Protein AF-A0A178I553-F1 (afdb_monomer_lite)

Radius of gyration: 12.92 Å; chains: 1; bounding box: 36×18×34 Å

Sequence (77 aa):
MTPSQADQRIMLSRRTLHRYRAMIDAGTIPSEDIALIGAEIDRLVDIARLVPDKAAKIATLIGQWRDLLVAIRGKLN

Secondary structure (DSSP, 8-state):
--HHHHHHHHHHHHHHHHHHHHHHHTT---GGGHHHHHHHHHHHHHHHHH-GGGHHHHHHHHHHHHHHHHHHHHHH-

Organism: NCBI:txid1770058

Foldseek 3Di:
DDPVVLVVLLVVLVVVLVVQVVCVVVVHHPVVCLVVLVVSLVVLVVSCVVPVVCVVVSVVSSVSSVVSNVSSVVSVD

Structure (mmCIF, N/CA/C/O backbone):
data_AF-A0A178I553-F1
#
_entry.id   AF-A0A178I553-F1
#
loop_
_atom_site.group_PDB
_atom_site.id
_atom_site.type_symbol
_atom_site.label_atom_id
_atom_site.label_alt_id
_atom_site.label_comp_id
_atom_site.label_asym_id
_atom_site.label_entity_id
_atom_site.label_seq_id
_atom_site.pdbx_PDB_ins_code
_atom_site.Cartn_x
_atom_site.Cartn_y
_atom_site.Cartn_z
_atom_site.occupancy
_atom_site.B_iso_or_equiv
_atom_site.auth_seq_id
_atom_site.auth_comp_id
_atom_site.auth_asym_id
_atom_site.auth_atom_id
_atom_site.pdbx_PDB_model_num
ATOM 1 N N . MET A 1 1 ? 13.148 6.739 -12.216 1.00 82.50 1 MET A N 1
ATOM 2 C CA . MET A 1 1 ? 13.108 5.782 -11.089 1.00 82.50 1 MET A CA 1
ATOM 3 C C . MET A 1 1 ? 13.704 4.471 -11.558 1.00 82.50 1 MET A C 1
ATOM 5 O O . MET A 1 1 ? 13.331 4.018 -12.629 1.00 82.50 1 MET A O 1
ATOM 9 N N . THR A 1 2 ? 14.647 3.903 -10.812 1.00 91.12 2 THR A N 1
ATOM 10 C CA . THR A 1 2 ? 15.298 2.627 -11.147 1.00 91.12 2 THR A CA 1
ATOM 11 C C . THR A 1 2 ? 14.548 1.435 -10.532 1.00 91.12 2 THR A C 1
ATOM 13 O O . THR A 1 2 ? 13.804 1.618 -9.561 1.00 91.12 2 THR A O 1
ATOM 16 N N . PRO A 1 3 ? 14.773 0.195 -11.012 1.00 90.12 3 PRO A N 1
ATOM 17 C CA . PRO A 1 3 ? 14.215 -1.001 -10.376 1.00 90.12 3 PRO A CA 1
ATOM 18 C C . PRO A 1 3 ? 14.598 -1.153 -8.895 1.00 90.12 3 PRO A C 1
ATOM 20 O O . PRO A 1 3 ? 13.758 -1.534 -8.082 1.00 90.12 3 PRO A O 1
ATOM 23 N N . SER A 1 4 ? 15.831 -0.794 -8.519 1.00 92.50 4 SER A N 1
ATOM 24 C CA . SER A 1 4 ? 16.294 -0.832 -7.124 1.00 92.50 4 SER A CA 1
ATOM 25 C C . SER A 1 4 ? 15.572 0.187 -6.236 1.00 92.50 4 SER A C 1
ATOM 27 O O . SER A 1 4 ? 15.161 -0.141 -5.123 1.00 92.50 4 SER A O 1
ATOM 29 N N . GLN A 1 5 ? 15.338 1.402 -6.743 1.00 93.50 5 GLN A N 1
ATOM 30 C CA . GLN A 1 5 ? 14.539 2.420 -6.056 1.00 93.50 5 GLN A CA 1
ATOM 31 C C . GLN A 1 5 ? 13.084 1.963 -5.876 1.00 93.50 5 GLN A C 1
ATOM 33 O O . GLN A 1 5 ? 12.498 2.168 -4.810 1.00 93.50 5 GLN A O 1
ATOM 38 N N . ALA A 1 6 ? 12.508 1.303 -6.887 1.00 92.69 6 ALA A N 1
ATOM 39 C CA . ALA A 1 6 ? 11.169 0.731 -6.790 1.00 92.69 6 ALA A CA 1
ATOM 40 C C . ALA A 1 6 ? 11.098 -0.369 -5.719 1.00 92.69 6 ALA A C 1
ATOM 42 O O . ALA A 1 6 ? 10.180 -0.356 -4.902 1.00 92.69 6 ALA A O 1
ATOM 43 N N . ASP A 1 7 ? 12.079 -1.275 -5.646 1.00 94.12 7 ASP A N 1
ATOM 44 C CA . ASP A 1 7 ? 12.122 -2.297 -4.593 1.00 94.12 7 ASP A CA 1
ATOM 45 C C . ASP A 1 7 ? 12.234 -1.692 -3.188 1.00 94.12 7 ASP A C 1
ATOM 47 O O . ASP A 1 7 ? 11.512 -2.121 -2.282 1.00 94.12 7 ASP A O 1
ATOM 51 N N . GLN A 1 8 ? 13.067 -0.662 -3.004 1.00 95.38 8 GLN A N 1
ATOM 52 C CA . GLN A 1 8 ? 13.160 0.055 -1.730 1.00 95.38 8 GLN A CA 1
ATOM 53 C C . GLN A 1 8 ? 11.811 0.673 -1.344 1.00 95.38 8 GLN A C 1
ATOM 55 O O . GLN A 1 8 ? 11.364 0.544 -0.202 1.00 95.38 8 GLN A O 1
ATOM 60 N N . ARG A 1 9 ? 11.119 1.298 -2.300 1.00 95.00 9 ARG A N 1
ATOM 61 C CA . ARG A 1 9 ? 9.810 1.905 -2.060 1.00 95.00 9 ARG A CA 1
ATOM 62 C C . ARG A 1 9 ? 8.730 0.870 -1.740 1.00 95.00 9 ARG A C 1
ATOM 64 O O . ARG A 1 9 ? 7.951 1.087 -0.812 1.00 95.00 9 ARG A O 1
ATOM 71 N N . ILE A 1 10 ? 8.722 -0.262 -2.444 1.00 95.62 10 ILE A N 1
ATOM 72 C CA . ILE A 1 1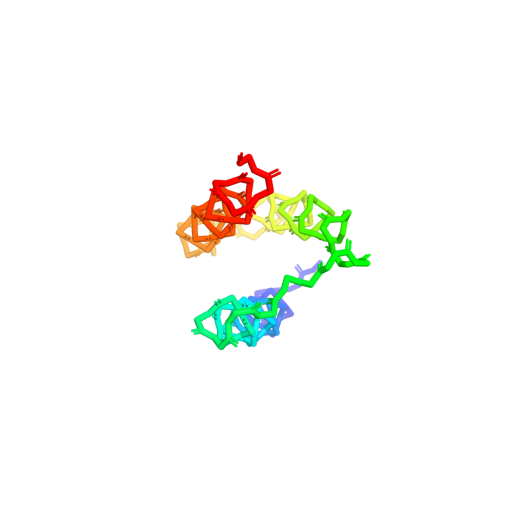0 ? 7.832 -1.402 -2.175 1.00 95.62 10 ILE A CA 1
ATOM 73 C C . ILE A 1 10 ? 8.074 -1.954 -0.765 1.00 95.62 10 ILE A C 1
ATOM 75 O O . ILE A 1 10 ? 7.123 -2.236 -0.041 1.00 95.62 10 ILE A O 1
ATOM 79 N N . MET A 1 11 ? 9.335 -2.095 -0.351 1.00 96.94 11 MET A N 1
ATOM 80 C CA . MET A 1 11 ? 9.690 -2.562 0.991 1.00 96.94 11 MET A CA 1
ATOM 81 C C . MET A 1 11 ? 9.198 -1.602 2.082 1.00 96.94 11 MET A C 1
ATOM 83 O O . MET A 1 11 ? 8.618 -2.052 3.070 1.00 96.94 11 MET A O 1
ATOM 87 N N . LEU A 1 12 ? 9.386 -0.292 1.896 1.00 96.25 12 LEU A N 1
ATOM 88 C CA . LEU A 1 12 ? 8.878 0.720 2.828 1.00 96.25 12 LEU A CA 1
ATOM 89 C C . LEU A 1 12 ? 7.351 0.677 2.920 1.00 96.25 12 LEU A C 1
ATOM 91 O O . LEU A 1 12 ? 6.804 0.638 4.016 1.00 96.25 12 LEU A O 1
ATOM 95 N N . SER A 1 13 ? 6.674 0.603 1.774 1.00 96.50 13 SER A N 1
ATOM 96 C CA . SER A 1 13 ? 5.217 0.501 1.698 1.00 96.50 13 SER A CA 1
ATOM 97 C C . SER A 1 13 ? 4.684 -0.734 2.433 1.00 96.50 13 SER A C 1
ATOM 99 O O . SER A 1 13 ? 3.792 -0.624 3.270 1.00 96.50 13 SER A O 1
ATOM 101 N N . ARG A 1 14 ? 5.305 -1.905 2.222 1.00 96.88 14 ARG A N 1
ATOM 102 C CA . ARG A 1 14 ? 4.979 -3.139 2.957 1.00 96.88 14 ARG A CA 1
ATOM 103 C C . ARG A 1 14 ? 5.150 -2.980 4.464 1.00 96.88 14 ARG A C 1
ATOM 105 O O . ARG A 1 14 ? 4.296 -3.429 5.221 1.00 96.88 14 ARG A O 1
ATOM 112 N N . ARG A 1 15 ? 6.233 -2.340 4.915 1.00 96.50 15 ARG A N 1
ATOM 113 C CA . ARG A 1 15 ? 6.464 -2.097 6.347 1.00 96.50 15 ARG A CA 1
ATOM 114 C C . ARG A 1 15 ? 5.356 -1.230 6.947 1.00 96.50 15 ARG A C 1
ATOM 116 O O . ARG A 1 15 ? 4.844 -1.567 8.011 1.00 96.50 15 ARG A O 1
ATOM 123 N N . THR A 1 16 ? 4.968 -0.155 6.264 1.00 94.38 16 THR A N 1
ATOM 124 C CA . THR A 1 16 ? 3.875 0.719 6.712 1.00 94.38 16 THR A CA 1
ATOM 125 C C . THR A 1 16 ? 2.544 -0.028 6.755 1.00 94.38 16 THR A C 1
ATOM 127 O O . THR A 1 16 ? 1.842 0.045 7.759 1.00 94.38 16 THR A O 1
ATOM 130 N N . LEU A 1 17 ? 2.237 -0.815 5.720 1.00 95.31 17 LEU A N 1
ATOM 131 C CA . LEU A 1 17 ? 1.044 -1.660 5.673 1.00 95.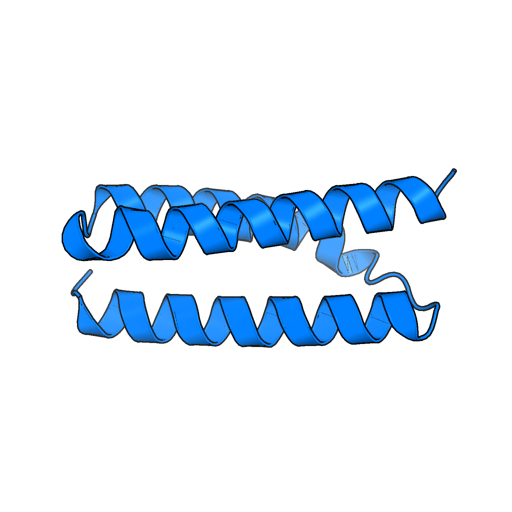31 17 LEU A CA 1
ATOM 132 C C . LEU A 1 17 ? 0.976 -2.612 6.879 1.00 95.31 17 LEU A C 1
ATOM 134 O O . LEU A 1 17 ? -0.054 -2.690 7.545 1.00 95.31 17 LEU A O 1
ATOM 138 N N . HIS A 1 18 ? 2.075 -3.308 7.190 1.00 95.38 18 HIS A N 1
ATOM 139 C CA . HIS A 1 18 ? 2.141 -4.198 8.353 1.00 95.38 18 HIS A CA 1
ATOM 140 C C . HIS A 1 18 ? 1.915 -3.452 9.669 1.00 95.38 18 HIS A C 1
ATOM 142 O O . HIS A 1 18 ? 1.180 -3.944 10.523 1.00 95.38 18 HIS A O 1
ATOM 148 N N . ARG A 1 19 ? 2.495 -2.254 9.819 1.00 93.81 19 ARG A N 1
ATOM 149 C CA . ARG A 1 19 ? 2.282 -1.409 11.000 1.00 93.81 19 ARG A CA 1
ATOM 150 C C . ARG A 1 19 ? 0.807 -1.053 11.170 1.00 93.81 19 ARG A C 1
ATOM 152 O O . ARG A 1 19 ? 0.272 -1.219 12.258 1.00 93.81 19 ARG A O 1
ATOM 159 N N . TYR A 1 20 ? 0.143 -0.598 10.110 1.00 93.69 20 TYR A N 1
ATOM 160 C CA . TYR A 1 20 ? -1.272 -0.234 10.197 1.00 93.69 20 TYR A CA 1
ATOM 161 C C . TYR A 1 20 ? -2.178 -1.424 10.451 1.00 93.69 20 TYR A C 1
ATOM 163 O O . TYR A 1 20 ? -3.131 -1.304 11.213 1.00 93.69 20 TYR A O 1
ATOM 171 N N . ARG A 1 21 ? -1.861 -2.586 9.878 1.00 92.75 21 ARG A N 1
ATOM 172 C CA . ARG A 1 21 ? -2.612 -3.806 10.167 1.00 92.75 21 ARG A CA 1
ATOM 173 C C . ARG A 1 21 ? -2.506 -4.189 11.643 1.00 92.75 21 ARG A C 1
ATOM 175 O O . ARG A 1 21 ? -3.531 -4.398 12.274 1.00 92.75 21 ARG A O 1
ATOM 182 N N . ALA A 1 22 ? -1.300 -4.135 12.213 1.00 93.56 22 ALA A N 1
ATOM 183 C CA . ALA A 1 22 ? -1.092 -4.370 13.640 1.00 93.56 22 ALA A CA 1
ATOM 184 C C . ALA A 1 22 ? -1.845 -3.362 14.530 1.00 93.56 22 ALA A C 1
ATOM 186 O O . ALA A 1 22 ? -2.380 -3.747 15.564 1.00 93.56 22 ALA A O 1
ATOM 187 N N . MET A 1 23 ? -1.925 -2.087 14.129 1.00 92.12 23 MET A N 1
ATOM 188 C CA . MET A 1 23 ? -2.723 -1.087 14.851 1.00 92.12 23 MET A CA 1
ATOM 189 C C . MET A 1 23 ? -4.210 -1.452 14.850 1.00 92.12 23 MET A C 1
ATOM 191 O O . MET A 1 23 ? -4.823 -1.464 15.915 1.00 92.12 23 MET A O 1
ATOM 195 N N . ILE A 1 24 ? -4.769 -1.805 13.687 1.00 91.00 24 ILE A N 1
ATOM 196 C CA . ILE A 1 24 ? -6.179 -2.207 13.567 1.00 91.00 24 ILE A CA 1
ATOM 197 C C . ILE A 1 24 ? -6.465 -3.461 14.392 1.00 91.00 24 ILE A C 1
ATOM 199 O O . ILE A 1 24 ? -7.477 -3.507 15.091 1.00 91.00 24 ILE A O 1
ATOM 203 N N . ASP A 1 25 ? -5.577 -4.454 14.338 1.00 90.62 25 ASP A N 1
ATOM 204 C CA . ASP A 1 25 ? -5.704 -5.693 15.111 1.00 90.62 25 ASP A CA 1
ATOM 205 C C . ASP A 1 25 ? -5.657 -5.413 16.626 1.00 90.62 25 ASP A C 1
ATOM 207 O O . ASP A 1 25 ? -6.362 -6.057 17.400 1.00 90.62 25 ASP A O 1
ATOM 211 N N . ALA A 1 26 ? -4.904 -4.390 17.048 1.00 92.12 26 ALA A N 1
ATOM 212 C CA . ALA A 1 26 ? -4.879 -3.876 18.419 1.00 92.12 26 ALA A CA 1
ATOM 213 C C . ALA A 1 26 ? -6.059 -2.936 18.762 1.00 92.12 26 ALA A C 1
ATOM 215 O O . ALA A 1 26 ? -6.078 -2.339 19.837 1.00 92.12 26 ALA A O 1
ATOM 216 N N . GLY A 1 27 ? -7.033 -2.764 17.862 1.00 89.31 27 GLY A N 1
ATOM 217 C CA . GLY A 1 27 ? -8.200 -1.895 18.057 1.00 89.31 27 GLY A CA 1
ATOM 218 C C . GLY A 1 27 ? -7.934 -0.400 17.858 1.00 89.31 27 GLY A C 1
ATOM 219 O O . GLY A 1 27 ? -8.805 0.419 18.133 1.00 89.31 27 GLY A O 1
ATOM 220 N N . THR A 1 28 ? -6.752 -0.026 17.367 1.00 90.25 28 THR A N 1
ATOM 221 C CA . THR A 1 28 ? -6.377 1.364 17.087 1.00 90.25 28 THR A CA 1
ATOM 222 C C . THR A 1 28 ? -6.564 1.681 15.607 1.00 90.25 28 THR A C 1
ATOM 224 O O . THR A 1 28 ? -5.947 1.062 14.740 1.00 90.25 28 THR A O 1
ATOM 227 N N . ILE A 1 29 ? -7.381 2.687 15.296 1.00 85.19 29 ILE A N 1
ATOM 228 C CA . ILE A 1 29 ? -7.550 3.164 13.920 1.00 85.19 29 ILE A CA 1
ATOM 229 C C . ILE A 1 29 ? -6.501 4.250 13.635 1.00 85.19 29 ILE A C 1
ATOM 231 O O . ILE A 1 29 ? -6.462 5.244 14.360 1.00 85.19 29 ILE A O 1
ATOM 235 N N . PRO A 1 30 ? -5.676 4.118 12.580 1.00 80.81 30 PRO A N 1
ATOM 236 C CA . PRO A 1 30 ? -4.729 5.157 12.178 1.00 80.81 30 PRO A CA 1
ATOM 237 C C . PRO A 1 30 ? -5.462 6.288 11.427 1.00 80.81 30 PRO A C 1
ATOM 239 O O . PRO A 1 30 ? -5.311 6.441 10.218 1.00 80.81 30 PRO A O 1
ATOM 242 N N . SER A 1 31 ? -6.319 7.039 12.128 1.00 74.75 31 SER A N 1
ATOM 243 C CA . SER A 1 31 ? -7.264 8.008 11.544 1.00 74.75 31 SER A CA 1
ATOM 244 C C . SER A 1 31 ? -6.586 9.161 10.796 1.00 74.75 31 SER A C 1
ATOM 246 O O . SER A 1 31 ? -7.009 9.490 9.689 1.00 74.75 31 SER A O 1
ATOM 248 N N . GLU A 1 32 ? -5.505 9.719 11.348 1.00 70.06 32 GLU A N 1
ATOM 249 C CA . GLU A 1 32 ? -4.704 10.781 10.713 1.00 70.06 32 GLU A CA 1
ATOM 250 C C . GLU A 1 32 ? -4.039 10.311 9.407 1.00 70.06 32 GLU A C 1
ATOM 252 O O . GLU A 1 32 ? -3.801 11.100 8.493 1.00 70.06 32 GLU A O 1
ATOM 257 N N . ASP A 1 33 ? -3.823 9.002 9.274 1.00 73.12 33 ASP A N 1
ATOM 258 C CA . ASP A 1 33 ? -3.108 8.401 8.154 1.00 73.12 33 ASP A CA 1
ATOM 259 C C . ASP A 1 33 ? -4.037 7.869 7.049 1.00 73.12 33 ASP A C 1
ATOM 261 O O . ASP A 1 33 ? -3.555 7.434 6.002 1.00 73.12 33 ASP A O 1
ATOM 265 N N . ILE A 1 34 ? -5.366 7.905 7.217 1.00 77.19 34 ILE A N 1
ATOM 266 C CA . ILE A 1 34 ? -6.309 7.371 6.211 1.00 77.19 34 ILE A CA 1
ATOM 267 C C . ILE A 1 34 ? -6.133 8.083 4.861 1.00 77.19 34 ILE A C 1
ATOM 269 O O . ILE A 1 34 ? -6.147 7.436 3.811 1.00 77.19 34 ILE A O 1
ATOM 273 N N . ALA A 1 35 ? -5.903 9.399 4.878 1.00 80.19 35 ALA A N 1
ATOM 274 C CA . ALA A 1 35 ? -5.610 10.171 3.671 1.00 80.19 35 ALA A CA 1
ATOM 275 C C . ALA A 1 35 ? -4.288 9.737 3.003 1.00 80.19 35 ALA A C 1
ATOM 277 O O . ALA A 1 35 ? -4.168 9.764 1.777 1.00 80.19 35 ALA A O 1
ATOM 278 N N . LEU A 1 36 ? -3.315 9.269 3.793 1.00 85.56 36 LEU A N 1
ATOM 279 C CA . LEU A 1 36 ? -2.024 8.792 3.295 1.00 85.56 36 LEU A CA 1
ATOM 280 C C . LEU A 1 36 ? -2.138 7.436 2.591 1.00 85.56 36 LEU A C 1
ATOM 282 O O . LEU A 1 36 ? -1.339 7.159 1.700 1.00 85.56 36 LEU A O 1
ATOM 286 N N . ILE A 1 37 ? -3.144 6.616 2.922 1.00 89.12 37 ILE A N 1
ATOM 287 C CA . ILE A 1 37 ? -3.398 5.335 2.239 1.00 89.12 37 ILE A CA 1
ATOM 288 C C . ILE A 1 37 ? -3.729 5.559 0.759 1.00 89.12 37 ILE A C 1
ATOM 290 O O . ILE A 1 37 ? -3.209 4.853 -0.104 1.00 89.12 37 ILE A O 1
ATOM 294 N N . GLY A 1 38 ? -4.571 6.552 0.455 1.00 89.94 38 GLY A N 1
ATOM 295 C CA . GLY A 1 38 ? -4.904 6.909 -0.927 1.00 89.94 38 GLY A CA 1
ATOM 296 C C . GLY A 1 38 ? -3.664 7.346 -1.709 1.00 89.94 38 GLY A C 1
ATOM 297 O O . GLY A 1 38 ? -3.343 6.759 -2.740 1.00 89.94 38 GLY A O 1
ATOM 298 N N . ALA A 1 39 ? -2.901 8.287 -1.146 1.00 92.50 39 ALA A N 1
ATOM 299 C CA . ALA A 1 39 ? -1.658 8.772 -1.747 1.00 92.50 39 ALA A CA 1
ATOM 300 C C . ALA A 1 39 ? -0.604 7.661 -1.932 1.00 92.50 39 ALA A C 1
ATOM 302 O O . ALA A 1 39 ? 0.165 7.666 -2.896 1.00 92.50 39 ALA A O 1
ATOM 303 N N . GLU A 1 40 ? -0.558 6.687 -1.020 1.00 94.94 40 GL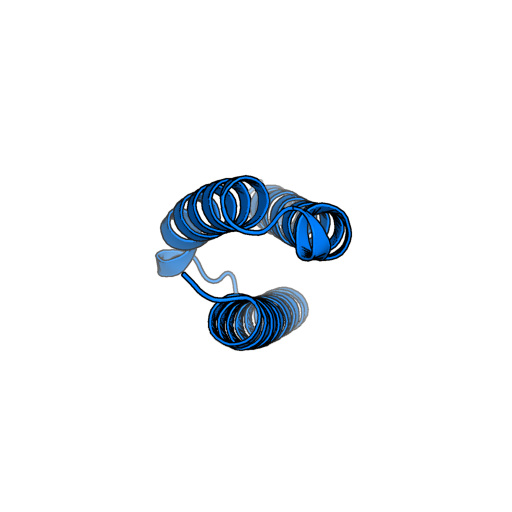U A N 1
ATOM 304 C CA . GLU A 1 40 ? 0.302 5.512 -1.132 1.00 94.94 40 GLU A CA 1
ATOM 305 C C . GLU A 1 40 ? -0.093 4.636 -2.326 1.00 94.94 40 GLU A C 1
ATOM 307 O O . GLU A 1 40 ? 0.780 4.240 -3.100 1.00 94.94 40 GLU A O 1
ATOM 312 N N . ILE A 1 41 ? -1.391 4.366 -2.502 1.00 95.31 41 ILE A N 1
ATOM 313 C CA . ILE A 1 41 ? -1.913 3.593 -3.636 1.00 95.31 41 ILE A CA 1
ATOM 314 C C . ILE A 1 41 ? -1.595 4.297 -4.957 1.00 95.31 41 ILE A C 1
ATOM 316 O O . ILE A 1 41 ? -1.067 3.652 -5.863 1.00 95.31 41 ILE A O 1
ATOM 320 N N . ASP A 1 42 ? -1.850 5.601 -5.056 1.00 95.44 42 ASP A N 1
ATOM 321 C CA . ASP A 1 42 ? -1.579 6.374 -6.274 1.00 95.44 42 ASP A CA 1
ATOM 322 C C . ASP A 1 42 ? -0.090 6.338 -6.627 1.00 95.44 42 ASP A C 1
ATOM 324 O O . ASP A 1 42 ? 0.299 6.018 -7.753 1.00 95.44 42 ASP A O 1
ATOM 328 N N . ARG A 1 43 ? 0.773 6.529 -5.624 1.00 95.44 43 ARG A N 1
ATOM 329 C CA . ARG A 1 43 ? 2.221 6.434 -5.812 1.00 95.44 43 ARG A CA 1
ATOM 330 C C . ARG A 1 43 ? 2.660 5.040 -6.259 1.00 95.44 43 ARG A C 1
ATOM 332 O O . ARG A 1 43 ? 3.578 4.928 -7.067 1.00 95.44 43 ARG A O 1
ATOM 339 N N . LEU A 1 44 ? 2.045 3.976 -5.746 1.00 96.69 44 LEU A N 1
ATOM 340 C CA . LEU A 1 44 ? 2.310 2.610 -6.200 1.00 96.69 44 LEU A CA 1
ATOM 341 C C . LEU A 1 44 ? 1.876 2.410 -7.659 1.00 96.69 44 LEU A C 1
ATOM 343 O O . LEU A 1 44 ? 2.643 1.841 -8.436 1.00 96.69 44 LEU A O 1
ATOM 347 N N . VAL A 1 45 ? 0.714 2.929 -8.063 1.00 97.00 45 VAL A N 1
ATOM 348 C CA . VAL A 1 45 ? 0.259 2.892 -9.464 1.00 97.00 45 VAL A CA 1
ATOM 349 C C . VAL A 1 45 ? 1.276 3.564 -10.389 1.00 97.00 45 VAL A C 1
ATOM 351 O O . VAL A 1 45 ? 1.643 2.989 -11.417 1.00 97.00 45 VAL A O 1
ATOM 354 N N . ASP A 1 46 ? 1.800 4.726 -10.005 1.00 96.94 46 ASP A N 1
ATOM 355 C CA . ASP A 1 46 ? 2.814 5.425 -10.797 1.00 96.94 46 ASP A CA 1
ATOM 356 C C . ASP A 1 46 ? 4.131 4.646 -10.884 1.00 96.94 46 ASP A C 1
ATOM 358 O O . ASP A 1 46 ? 4.733 4.552 -11.956 1.00 96.94 46 ASP A O 1
ATOM 362 N N . ILE A 1 47 ? 4.566 4.007 -9.792 1.00 95.69 47 ILE A N 1
ATOM 363 C CA . ILE A 1 47 ? 5.762 3.149 -9.812 1.00 95.69 47 ILE A CA 1
ATOM 364 C C . ILE A 1 47 ? 5.560 1.957 -10.752 1.00 95.69 47 ILE A C 1
ATOM 366 O O . ILE A 1 47 ? 6.478 1.621 -11.497 1.00 95.69 47 ILE A O 1
ATOM 370 N N . ALA A 1 48 ? 4.378 1.334 -10.751 1.00 96.62 48 ALA A N 1
ATOM 371 C CA . ALA A 1 48 ? 4.082 0.198 -11.624 1.00 96.62 48 ALA A CA 1
ATOM 372 C C . ALA A 1 48 ? 4.141 0.575 -13.111 1.00 96.62 48 ALA A C 1
ATOM 374 O O . ALA A 1 48 ? 4.607 -0.223 -13.922 1.00 96.62 48 ALA A O 1
ATOM 375 N N . ARG A 1 49 ? 3.724 1.799 -13.462 1.00 95.69 49 ARG A N 1
ATOM 376 C CA . ARG A 1 49 ? 3.847 2.337 -14.827 1.00 95.69 49 ARG A CA 1
ATOM 377 C C . ARG A 1 49 ? 5.302 2.597 -15.216 1.00 95.69 49 ARG A C 1
ATOM 379 O O . ARG A 1 49 ? 5.687 2.341 -16.350 1.00 95.69 49 ARG A O 1
ATOM 386 N N . LEU A 1 50 ? 6.102 3.104 -14.278 1.00 96.12 50 LEU A N 1
ATOM 387 C CA . LEU A 1 50 ? 7.505 3.463 -14.510 1.00 96.12 50 LEU A CA 1
ATOM 388 C C . LEU A 1 50 ? 8.457 2.260 -14.496 1.00 96.12 50 LEU A C 1
ATOM 390 O O . LEU A 1 50 ? 9.541 2.342 -15.069 1.00 96.12 50 LEU A O 1
ATOM 394 N N . VAL A 1 51 ? 8.083 1.164 -13.830 1.00 95.44 51 VAL A N 1
ATOM 395 C CA . VAL A 1 51 ? 8.899 -0.053 -13.708 1.00 95.44 51 VAL A CA 1
ATOM 396 C C . VAL A 1 51 ? 8.025 -1.295 -13.965 1.00 95.44 51 VAL A C 1
ATOM 398 O O . VAL A 1 51 ? 7.607 -1.958 -13.007 1.00 95.44 51 VAL A O 1
ATOM 401 N N . PRO A 1 52 ? 7.752 -1.636 -15.243 1.00 94.44 52 PRO A N 1
ATOM 402 C CA . PRO A 1 52 ? 6.845 -2.728 -15.618 1.00 94.44 52 PRO A CA 1
ATOM 403 C C . PRO A 1 52 ? 7.201 -4.085 -14.997 1.00 94.44 52 PRO A C 1
ATOM 405 O O . PRO A 1 52 ? 6.315 -4.803 -14.539 1.00 94.44 52 PRO A O 1
ATOM 408 N N . ASP A 1 53 ? 8.493 -4.393 -14.854 1.00 95.25 53 ASP A N 1
ATOM 409 C CA . ASP A 1 53 ? 8.992 -5.629 -14.226 1.00 95.25 53 ASP A CA 1
ATOM 410 C C . ASP A 1 53 ? 8.524 -5.812 -12.772 1.00 95.25 53 ASP A C 1
ATOM 412 O O . ASP A 1 53 ? 8.541 -6.915 -12.222 1.00 95.25 53 ASP A O 1
ATOM 416 N N . LYS A 1 54 ? 8.118 -4.723 -12.107 1.00 93.38 54 LYS A N 1
ATOM 417 C CA . LYS A 1 54 ? 7.615 -4.733 -10.728 1.00 93.38 54 LYS A CA 1
ATOM 418 C C . LYS A 1 54 ? 6.095 -4.609 -10.653 1.00 93.38 54 LYS A C 1
ATOM 420 O O . LYS A 1 54 ? 5.551 -4.735 -9.554 1.00 93.38 54 LYS A O 1
ATO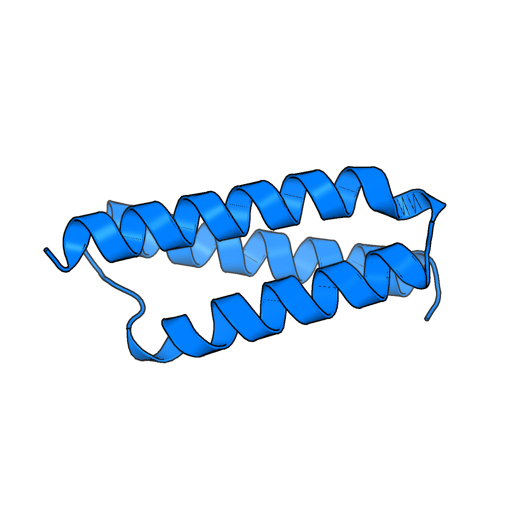M 425 N N . ALA A 1 55 ? 5.402 -4.413 -11.776 1.00 95.00 55 ALA A N 1
ATOM 426 C CA . ALA A 1 55 ? 3.971 -4.125 -11.812 1.00 95.00 55 ALA A CA 1
ATOM 427 C C . ALA A 1 55 ? 3.131 -5.199 -11.105 1.00 95.00 55 ALA A C 1
ATOM 429 O O . ALA A 1 55 ? 2.276 -4.855 -10.295 1.00 95.00 55 ALA A O 1
ATOM 430 N N . ALA A 1 56 ? 3.426 -6.488 -11.310 1.00 95.50 56 ALA A N 1
ATOM 431 C CA . ALA A 1 56 ? 2.707 -7.579 -10.643 1.00 95.50 56 ALA A CA 1
ATOM 432 C C . ALA A 1 56 ? 2.850 -7.527 -9.109 1.00 95.50 56 ALA A C 1
ATOM 434 O O . ALA A 1 56 ? 1.864 -7.581 -8.376 1.00 95.50 56 ALA A O 1
ATOM 435 N N . LYS A 1 57 ? 4.081 -7.338 -8.612 1.00 94.50 57 LYS A N 1
ATOM 436 C CA . LYS A 1 57 ? 4.375 -7.222 -7.172 1.00 94.50 57 LYS A CA 1
ATOM 437 C C . LYS A 1 57 ? 3.690 -6.002 -6.553 1.00 94.50 57 LYS A C 1
ATOM 439 O O . LYS A 1 57 ? 3.239 -6.060 -5.408 1.00 94.50 57 LYS A O 1
ATOM 444 N N . ILE A 1 58 ? 3.639 -4.901 -7.299 1.00 96.88 58 ILE A N 1
ATOM 445 C CA . ILE A 1 58 ? 2.982 -3.665 -6.881 1.00 96.88 58 ILE A CA 1
ATOM 446 C C . ILE A 1 58 ? 1.459 -3.824 -6.886 1.00 96.88 58 ILE A C 1
ATOM 448 O O . ILE A 1 58 ? 0.813 -3.388 -5.939 1.00 96.88 58 ILE A O 1
ATOM 452 N N . ALA A 1 59 ? 0.886 -4.503 -7.881 1.00 96.88 59 ALA A N 1
ATOM 453 C CA . ALA A 1 59 ? -0.546 -4.775 -7.949 1.00 96.88 59 A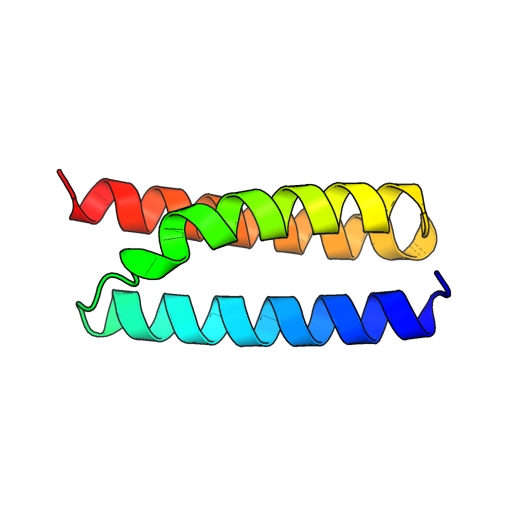LA A CA 1
ATOM 454 C C . ALA A 1 59 ? -1.030 -5.579 -6.732 1.00 96.88 59 ALA A C 1
ATOM 456 O O . ALA A 1 59 ? -2.023 -5.204 -6.109 1.00 96.88 59 ALA A O 1
ATOM 457 N N . THR A 1 60 ? -0.287 -6.617 -6.324 1.00 97.38 60 THR A N 1
ATOM 458 C CA . THR A 1 60 ? -0.573 -7.349 -5.077 1.00 97.38 60 THR A CA 1
ATOM 459 C C . THR A 1 60 ? -0.568 -6.418 -3.866 1.00 97.38 60 THR A C 1
ATOM 461 O O . THR A 1 60 ? -1.471 -6.473 -3.037 1.00 97.38 60 THR A O 1
ATOM 464 N N . LEU A 1 61 ? 0.433 -5.541 -3.765 1.00 97.31 61 LEU A N 1
ATOM 465 C CA . LEU A 1 61 ? 0.562 -4.614 -2.643 1.00 97.31 61 LEU A CA 1
ATOM 466 C C . LEU A 1 61 ? -0.573 -3.577 -2.606 1.00 97.31 61 LEU A C 1
ATOM 468 O O . LEU A 1 61 ? -1.101 -3.294 -1.535 1.00 97.31 61 LEU A O 1
ATOM 472 N N . ILE A 1 62 ? -0.995 -3.056 -3.761 1.00 97.62 62 ILE A N 1
ATOM 473 C CA . ILE A 1 62 ? -2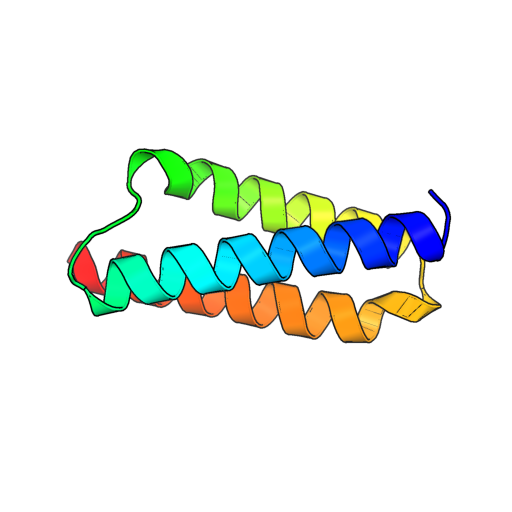.166 -2.173 -3.876 1.00 97.62 62 ILE A CA 1
ATOM 474 C C . ILE A 1 62 ? -3.430 -2.886 -3.384 1.00 97.62 62 ILE A C 1
ATOM 476 O O . ILE A 1 62 ? -4.223 -2.281 -2.664 1.00 97.62 62 ILE A O 1
ATOM 480 N N . GLY A 1 63 ? -3.613 -4.163 -3.738 1.00 97.56 63 GLY A N 1
ATOM 481 C CA . GLY A 1 63 ? -4.721 -4.977 -3.231 1.00 97.56 63 GLY A CA 1
ATOM 482 C C . GLY A 1 63 ? -4.752 -5.002 -1.703 1.00 97.56 63 GLY A C 1
ATOM 483 O O . GLY A 1 63 ? -5.756 -4.643 -1.099 1.00 97.56 63 GLY A O 1
ATOM 484 N N . GLN A 1 64 ? -3.609 -5.281 -1.075 1.00 97.12 64 GLN A N 1
ATOM 485 C CA . GLN A 1 64 ? -3.503 -5.316 0.387 1.00 97.12 64 GLN A CA 1
ATOM 486 C C . GLN A 1 64 ? -3.800 -3.959 1.050 1.00 97.12 64 GLN A C 1
ATOM 488 O O . GLN A 1 64 ? -4.396 -3.916 2.126 1.00 97.12 64 GLN A O 1
ATOM 493 N N . TRP A 1 65 ? -3.408 -2.849 0.419 1.00 96.38 65 TRP A N 1
ATOM 494 C CA . TRP A 1 65 ? -3.754 -1.503 0.887 1.00 96.38 65 TRP A CA 1
ATOM 495 C C . TRP A 1 65 ? -5.255 -1.211 0.791 1.00 96.38 65 TRP A C 1
ATOM 497 O O . TRP A 1 65 ? -5.819 -0.590 1.693 1.00 96.38 65 TRP A O 1
ATOM 507 N N . ARG A 1 66 ? -5.923 -1.681 -0.268 1.00 94.94 66 ARG A N 1
ATOM 508 C CA . ARG A 1 66 ? -7.383 -1.564 -0.408 1.00 94.94 66 ARG A CA 1
ATOM 509 C C . ARG A 1 66 ? -8.116 -2.401 0.636 1.00 94.94 66 ARG A C 1
ATOM 511 O O . ARG A 1 66 ? -9.060 -1.897 1.237 1.00 94.94 66 ARG A O 1
ATOM 518 N N . ASP A 1 67 ? -7.646 -3.617 0.903 1.00 94.44 67 ASP A N 1
ATOM 519 C CA . ASP A 1 67 ? -8.208 -4.480 1.949 1.00 94.44 67 ASP A CA 1
ATOM 520 C C . ASP A 1 67 ? -8.103 -3.822 3.330 1.00 94.44 67 ASP A C 1
ATOM 522 O O . ASP A 1 67 ? -9.066 -3.817 4.096 1.00 94.44 67 ASP A O 1
ATOM 526 N N . LEU A 1 68 ? -6.953 -3.205 3.633 1.00 92.94 68 LEU A N 1
ATOM 527 C CA . LEU A 1 68 ? -6.762 -2.433 4.861 1.00 92.94 68 LEU A CA 1
ATOM 528 C C . LEU A 1 68 ? -7.793 -1.299 4.967 1.00 92.94 68 LEU A C 1
ATOM 530 O O . LEU A 1 68 ? -8.411 -1.116 6.011 1.00 92.94 68 LEU A O 1
ATOM 534 N N . LEU A 1 69 ? -8.005 -0.554 3.883 1.00 91.12 69 LEU A N 1
ATOM 535 C CA . LEU A 1 69 ? -8.951 0.559 3.853 1.00 91.12 69 LEU A CA 1
ATOM 536 C C . LEU A 1 69 ? -10.403 0.096 4.060 1.00 91.12 69 LEU A C 1
ATOM 538 O O . LEU A 1 69 ? -11.163 0.762 4.763 1.00 91.12 69 LEU A O 1
ATOM 542 N N . VAL A 1 70 ? -10.783 -1.058 3.503 1.00 91.19 70 VAL A N 1
ATOM 543 C CA . VAL A 1 70 ? -12.086 -1.689 3.770 1.00 91.19 70 VAL A CA 1
ATOM 544 C C . VAL A 1 70 ? -12.209 -2.081 5.244 1.00 91.19 70 VAL A C 1
ATOM 546 O O . VAL A 1 70 ? -13.230 -1.780 5.860 1.00 91.19 70 VAL A O 1
ATOM 549 N N . ALA A 1 71 ? -11.169 -2.679 5.831 1.00 90.06 71 ALA A N 1
ATOM 550 C CA . ALA A 1 71 ? -11.163 -3.050 7.245 1.00 90.06 71 ALA A CA 1
ATOM 551 C C . ALA A 1 71 ? -11.309 -1.828 8.168 1.00 90.06 71 ALA A C 1
ATOM 553 O O . ALA A 1 71 ? -12.099 -1.871 9.107 1.00 90.06 71 ALA A O 1
ATOM 554 N N . ILE A 1 72 ? -10.613 -0.723 7.871 1.00 88.94 72 ILE A N 1
ATOM 555 C CA . ILE A 1 72 ? -10.754 0.544 8.607 1.00 88.94 72 ILE A CA 1
ATOM 556 C C . ILE A 1 72 ? -12.193 1.055 8.517 1.00 88.94 72 ILE A C 1
ATOM 558 O O . ILE A 1 72 ? -12.799 1.363 9.539 1.00 88.94 72 ILE A O 1
ATOM 562 N N . ARG A 1 73 ? -12.766 1.111 7.307 1.00 87.44 73 ARG A N 1
ATOM 563 C CA . ARG A 1 73 ? -14.150 1.570 7.102 1.00 87.44 73 ARG A CA 1
ATOM 564 C C . ARG A 1 73 ? -15.163 0.714 7.860 1.00 87.44 73 ARG A C 1
ATOM 566 O O . ARG A 1 73 ? -16.075 1.263 8.459 1.00 87.44 73 ARG A O 1
ATOM 573 N N . GLY A 1 74 ? -14.974 -0.605 7.888 1.00 87.19 74 GLY A N 1
ATOM 574 C CA . GLY A 1 74 ? -15.830 -1.521 8.646 1.00 87.19 74 GLY A CA 1
ATOM 575 C C . GLY A 1 74 ? -15.759 -1.355 10.168 1.00 87.19 74 GLY A C 1
ATOM 576 O O . GLY A 1 74 ? -16.617 -1.887 10.858 1.00 87.19 74 GLY A O 1
ATOM 577 N N . LYS A 1 75 ? -14.757 -0.641 10.697 1.00 83.06 75 LYS A N 1
ATOM 578 C CA . LYS A 1 75 ? -14.629 -0.305 12.127 1.00 83.06 75 LYS A CA 1
ATOM 579 C C . LYS A 1 75 ? -15.175 1.083 12.480 1.00 83.06 75 LYS A C 1
ATOM 581 O O . LYS A 1 75 ? -15.293 1.387 13.661 1.00 83.06 75 LYS A O 1
ATOM 586 N N . LEU A 1 76 ? -15.432 1.929 11.480 1.00 77.44 76 LEU A N 1
ATOM 587 C CA . LEU A 1 76 ? -15.980 3.282 11.650 1.00 77.44 76 LEU A CA 1
ATOM 588 C C . LEU A 1 76 ? -17.517 3.320 11.580 1.00 77.44 76 LEU A C 1
ATOM 590 O O . LEU A 1 76 ? -18.100 4.337 11.948 1.00 77.44 76 LEU A O 1
ATOM 594 N N . ASN A 1 77 ? -18.139 2.241 11.094 1.00 63.72 77 ASN A N 1
ATOM 595 C CA . ASN A 1 77 ? -19.589 2.023 11.061 1.00 63.72 77 ASN A CA 1
ATOM 596 C C . ASN A 1 77 ? -20.031 1.180 12.258 1.00 63.72 77 ASN A C 1
ATOM 598 O O . ASN A 1 77 ? -21.177 1.388 12.709 1.00 63.72 77 ASN A O 1
#

pLDDT: mean 91.52, std 6.85, range [63.72, 97.62]